Protein AF-A0A3D3X0B4-F1 (afdb_monomer)

Sequence (45 aa):
MSPTVFRYKDYRFYFFSREEERMHVHVYCTNGEAKFWVEPEVILA

Structure (mmCIF, N/CA/C/O backbone):
data_AF-A0A3D3X0B4-F1
#
_entry.id   AF-A0A3D3X0B4-F1
#
loop_
_atom_sit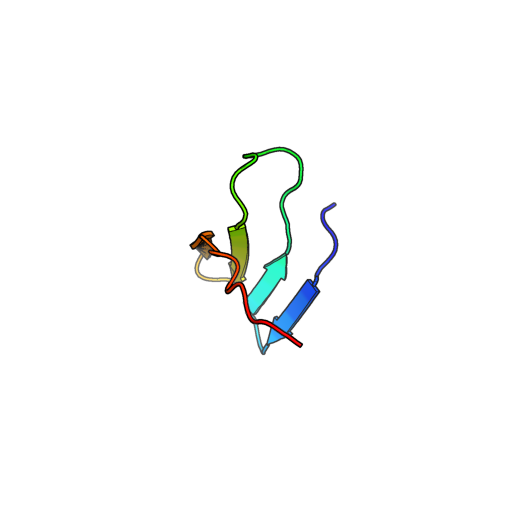e.group_PDB
_atom_site.id
_atom_site.type_symbol
_atom_site.label_atom_id
_atom_site.label_alt_id
_atom_site.label_comp_id
_atom_site.label_asym_id
_atom_site.label_entity_id
_atom_site.label_seq_id
_atom_site.pdbx_PDB_ins_code
_atom_site.Cartn_x
_atom_site.Cartn_y
_atom_site.Cartn_z
_atom_site.occupancy
_atom_site.B_iso_or_equiv
_atom_site.auth_seq_id
_atom_site.auth_comp_id
_atom_site.auth_asym_id
_atom_site.auth_atom_id
_atom_site.pdbx_PDB_model_num
ATOM 1 N N . MET A 1 1 ? 1.998 13.648 0.679 1.00 68.56 1 MET A N 1
ATOM 2 C CA . MET A 1 1 ? 0.740 12.888 0.834 1.00 68.56 1 MET A CA 1
ATOM 3 C C . MET A 1 1 ? 0.690 11.886 -0.311 1.00 68.56 1 MET A C 1
ATOM 5 O O . MET A 1 1 ? 0.745 12.327 -1.450 1.00 68.56 1 MET A O 1
ATOM 9 N N . SER A 1 2 ? 0.692 10.577 -0.042 1.00 84.38 2 SER A N 1
ATOM 10 C CA . SER A 1 2 ? 0.658 9.572 -1.117 1.00 84.38 2 SER A CA 1
ATOM 11 C C . SER A 1 2 ? -0.735 9.484 -1.748 1.00 84.38 2 SER A C 1
ATOM 13 O O . SER A 1 2 ? -1.724 9.521 -1.003 1.00 84.38 2 SER A O 1
ATOM 15 N N . PRO A 1 3 ? -0.851 9.364 -3.081 1.00 90.50 3 PRO A N 1
ATOM 16 C CA . PRO A 1 3 ? -2.141 9.235 -3.747 1.00 90.50 3 PRO A CA 1
ATOM 17 C C . PRO A 1 3 ? -2.836 7.931 -3.340 1.00 90.50 3 PRO A C 1
ATOM 19 O O . PRO A 1 3 ? -2.198 6.907 -3.108 1.00 90.50 3 PRO A O 1
ATOM 22 N N . THR A 1 4 ? -4.163 7.981 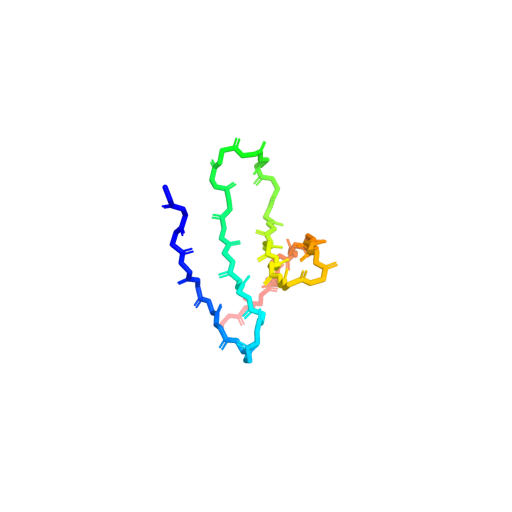-3.232 1.00 93.94 4 THR A N 1
ATOM 23 C CA . THR A 1 4 ? -4.975 6.780 -2.999 1.00 93.94 4 THR A CA 1
ATOM 24 C C . THR A 1 4 ? -5.211 6.100 -4.337 1.00 93.94 4 THR A C 1
ATOM 26 O O . THR A 1 4 ? -5.712 6.742 -5.254 1.00 93.94 4 THR A O 1
ATOM 29 N N . VAL A 1 5 ? -4.862 4.822 -4.434 1.00 93.00 5 VAL A N 1
ATOM 30 C CA . VAL A 1 5 ? -5.011 4.029 -5.663 1.00 93.00 5 VAL A CA 1
ATOM 31 C C . VAL A 1 5 ? -6.376 3.350 -5.690 1.00 93.00 5 VAL A C 1
ATOM 33 O O . VAL A 1 5 ? -7.018 3.270 -6.730 1.00 93.00 5 VAL A O 1
ATOM 36 N N . PHE A 1 6 ? -6.840 2.892 -4.527 1.00 95.00 6 PHE A N 1
ATOM 37 C CA . PHE A 1 6 ? -8.113 2.203 -4.387 1.00 95.00 6 PHE A CA 1
ATOM 38 C C . PHE A 1 6 ? -8.693 2.408 -2.984 1.00 95.00 6 PHE A C 1
ATOM 40 O O . PHE A 1 6 ? -7.966 2.632 -2.009 1.00 95.00 6 PHE A O 1
ATOM 47 N N . ARG A 1 7 ? -10.020 2.355 -2.881 1.00 95.62 7 ARG A N 1
ATOM 48 C CA . ARG A 1 7 ? -10.758 2.468 -1.624 1.00 95.62 7 ARG A CA 1
ATOM 49 C C . ARG A 1 7 ? -11.900 1.467 -1.609 1.00 95.62 7 ARG A C 1
ATOM 51 O O . ARG A 1 7 ? -12.682 1.413 -2.554 1.00 95.62 7 ARG A O 1
ATOM 58 N N . TYR A 1 8 ? -12.018 0.732 -0.510 1.00 95.56 8 TYR A N 1
ATOM 59 C CA . TYR A 1 8 ? -13.130 -0.178 -0.268 1.00 95.56 8 TYR A CA 1
ATOM 60 C C . TYR A 1 8 ? -13.531 -0.109 1.201 1.00 95.56 8 TYR A C 1
ATOM 62 O O . TYR A 1 8 ? -12.745 -0.477 2.072 1.00 95.56 8 TYR A O 1
ATOM 70 N N . LYS A 1 9 ? -14.753 0.366 1.478 1.00 95.31 9 LYS A N 1
ATOM 71 C CA . LYS A 1 9 ? -15.199 0.697 2.843 1.00 95.31 9 LYS A CA 1
ATOM 72 C C . LYS A 1 9 ? -14.152 1.595 3.533 1.00 95.31 9 LYS A C 1
ATOM 74 O O . LYS A 1 9 ? -13.735 2.593 2.947 1.00 95.31 9 LYS A O 1
ATOM 79 N N . ASP A 1 10 ? -13.685 1.200 4.715 1.00 95.12 10 ASP A N 1
ATOM 80 C CA . ASP A 1 10 ? -12.689 1.929 5.509 1.00 95.12 10 ASP A CA 1
ATOM 81 C C . ASP A 1 10 ? -11.236 1.587 5.140 1.00 95.12 10 ASP A C 1
ATOM 83 O O . ASP A 1 10 ? -10.302 2.117 5.743 1.00 95.12 10 ASP A O 1
ATOM 87 N N . TYR A 1 11 ? -11.021 0.721 4.144 1.00 96.31 11 TYR A N 1
ATOM 88 C CA . TY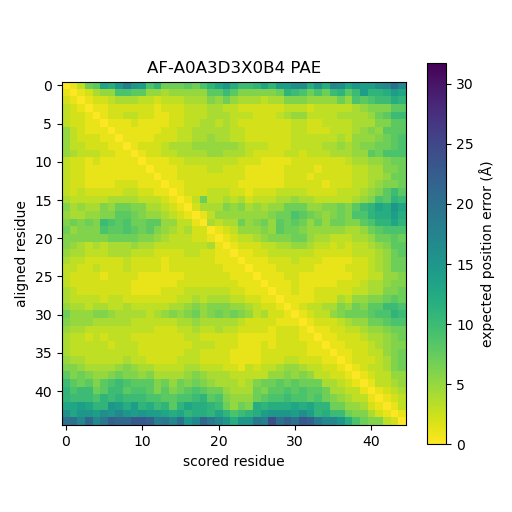R A 1 11 ? -9.689 0.350 3.674 1.00 96.31 11 TYR A CA 1
ATOM 89 C C . TYR A 1 11 ? -9.226 1.282 2.554 1.00 96.31 11 TYR A C 1
ATOM 91 O O . TYR A 1 11 ? -9.876 1.421 1.510 1.00 96.31 11 TYR A O 1
ATOM 99 N N . ARG A 1 12 ? -8.060 1.897 2.755 1.00 96.50 12 ARG A N 1
ATOM 100 C CA . ARG A 1 12 ? -7.398 2.785 1.797 1.00 96.50 12 ARG A CA 1
ATOM 101 C C . ARG A 1 12 ? -6.106 2.151 1.300 1.00 96.50 12 ARG A C 1
ATOM 103 O O . ARG A 1 12 ? -5.196 1.928 2.091 1.00 96.50 12 ARG A O 1
ATOM 110 N N . PHE A 1 13 ? -6.004 1.970 -0.011 1.00 95.88 13 PHE A N 1
ATOM 111 C CA . PHE A 1 13 ? -4.837 1.402 -0.677 1.00 95.88 13 PHE A CA 1
ATOM 112 C C . PHE A 1 13 ? -3.985 2.511 -1.302 1.00 95.88 13 PHE A C 1
ATOM 114 O O . PHE A 1 13 ? -4.521 3.405 -1.969 1.00 95.88 13 PHE A O 1
ATOM 121 N N . TYR A 1 14 ? -2.670 2.471 -1.098 1.00 94.31 14 TYR A N 1
ATOM 122 C CA . TYR A 1 14 ? -1.740 3.460 -1.654 1.00 94.31 14 TYR A CA 1
ATOM 123 C C . TYR A 1 14 ? -0.323 2.903 -1.839 1.00 94.31 14 TYR A C 1
ATOM 125 O O . TYR A 1 14 ? 0.074 1.937 -1.190 1.00 94.31 14 TYR A O 1
ATOM 133 N N . PHE A 1 15 ? 0.449 3.552 -2.713 1.00 91.25 15 PHE A N 1
ATOM 134 C CA . PHE A 1 15 ? 1.887 3.318 -2.858 1.00 91.25 15 PHE A CA 1
ATOM 135 C C . PHE A 1 15 ? 2.669 4.312 -1.998 1.00 91.25 15 PHE A C 1
ATOM 137 O O . PHE A 1 15 ? 2.369 5.513 -2.011 1.00 91.25 15 PHE A O 1
ATOM 144 N N . PHE A 1 16 ? 3.677 3.837 -1.262 1.00 89.06 16 PHE A N 1
ATOM 145 C CA . PHE A 1 16 ? 4.553 4.705 -0.480 1.00 89.06 16 PHE A CA 1
ATOM 146 C C . PHE A 1 16 ? 5.937 4.819 -1.124 1.00 89.06 16 PHE A C 1
ATOM 148 O O . PHE A 1 16 ? 6.843 4.038 -0.872 1.00 89.06 16 PHE A O 1
ATOM 155 N N . SER A 1 17 ? 6.096 5.834 -1.974 1.00 78.25 17 SER A N 1
ATOM 156 C CA . SER A 1 17 ? 7.244 5.988 -2.880 1.00 78.25 17 SER A CA 1
ATOM 157 C C . SER A 1 17 ? 8.604 6.244 -2.210 1.00 78.25 17 SER A C 1
ATOM 159 O O . SER A 1 17 ? 9.593 6.375 -2.920 1.00 78.25 17 SER A O 1
ATOM 161 N N . ARG A 1 18 ? 8.670 6.394 -0.879 1.00 85.19 18 ARG A N 1
ATOM 162 C CA . ARG A 1 18 ? 9.899 6.750 -0.140 1.00 85.19 18 ARG A CA 1
ATOM 163 C C . ARG A 1 18 ? 10.289 5.708 0.919 1.00 85.19 18 ARG A C 1
ATOM 165 O O . ARG A 1 18 ? 10.978 6.051 1.872 1.00 85.19 18 ARG A O 1
ATOM 172 N N . GLU A 1 19 ? 9.808 4.476 0.788 1.00 86.06 19 GLU A N 1
ATOM 173 C CA . GLU A 1 19 ? 10.098 3.399 1.742 1.00 86.06 19 GLU A CA 1
ATOM 174 C C . GLU A 1 19 ? 11.071 2.366 1.167 1.00 86.06 19 GLU A C 1
ATOM 176 O O . GLU A 1 19 ? 12.197 2.273 1.639 1.00 86.06 19 GLU A O 1
ATOM 181 N N . GLU A 1 20 ? 10.644 1.604 0.159 1.00 88.25 20 GLU A N 1
ATOM 182 C CA . GLU A 1 20 ? 11.340 0.412 -0.340 1.00 88.25 20 GLU A CA 1
ATOM 183 C C . GLU A 1 20 ? 11.144 0.274 -1.859 1.00 88.25 20 GLU A C 1
ATOM 185 O O . GLU A 1 20 ? 10.088 0.646 -2.380 1.00 88.25 20 GLU A O 1
ATOM 190 N N . GLU A 1 21 ? 12.144 -0.269 -2.560 1.00 87.44 21 GLU A N 1
ATOM 191 C CA . GLU A 1 21 ? 12.132 -0.445 -4.019 1.00 87.44 21 GLU A CA 1
ATOM 192 C C . GLU A 1 21 ? 11.275 -1.636 -4.465 1.00 87.44 21 GLU A C 1
ATOM 194 O O . GLU A 1 21 ? 10.655 -1.595 -5.532 1.00 87.44 21 GLU A O 1
ATOM 199 N N . ARG A 1 22 ? 11.207 -2.705 -3.657 1.00 89.94 22 ARG A N 1
ATOM 200 C CA . ARG A 1 22 ? 10.377 -3.882 -3.969 1.00 89.94 22 ARG A CA 1
ATOM 201 C C . ARG A 1 22 ? 8.909 -3.474 -4.091 1.00 89.94 22 ARG A C 1
ATOM 203 O O . ARG A 1 22 ? 8.373 -2.834 -3.194 1.00 89.94 22 ARG A O 1
ATOM 210 N N . MET A 1 23 ? 8.229 -3.905 -5.155 1.00 89.19 23 MET A N 1
ATOM 211 C CA . MET A 1 23 ? 6.817 -3.578 -5.386 1.00 89.19 23 MET A CA 1
ATOM 212 C C . MET A 1 23 ? 5.928 -4.035 -4.222 1.00 89.19 23 MET A C 1
ATOM 214 O O . MET A 1 23 ? 5.907 -5.211 -3.851 1.00 89.19 23 MET A O 1
ATOM 218 N N . HIS A 1 24 ? 5.182 -3.094 -3.646 1.00 92.75 24 HIS A N 1
ATOM 219 C CA . HIS A 1 24 ? 4.261 -3.360 -2.548 1.00 92.75 24 HIS A CA 1
ATOM 220 C C . HIS A 1 24 ? 3.115 -2.351 -2.505 1.00 92.75 24 HIS A C 1
ATOM 222 O O . HIS A 1 24 ? 3.236 -1.229 -2.994 1.00 92.75 24 HIS A O 1
ATOM 228 N N . VAL A 1 25 ? 2.008 -2.748 -1.882 1.00 93.69 25 VAL A N 1
ATOM 229 C CA . VAL A 1 25 ? 0.853 -1.884 -1.618 1.00 93.69 25 VAL A CA 1
ATOM 230 C C . VAL A 1 25 ? 0.628 -1.796 -0.116 1.00 93.69 25 VAL A C 1
ATOM 232 O O . VAL A 1 25 ? 0.653 -2.809 0.589 1.00 93.69 25 VAL A O 1
ATOM 235 N N . HIS A 1 26 ? 0.379 -0.579 0.360 1.00 95.19 26 HIS A N 1
ATOM 236 C CA . HIS A 1 26 ? -0.050 -0.315 1.728 1.00 95.19 26 HIS A CA 1
ATOM 237 C C . HIS A 1 26 ? -1.563 -0.277 1.813 1.00 95.19 26 HIS A C 1
ATOM 239 O O . HIS A 1 26 ? -2.222 0.300 0.944 1.00 95.19 26 HIS A O 1
ATOM 245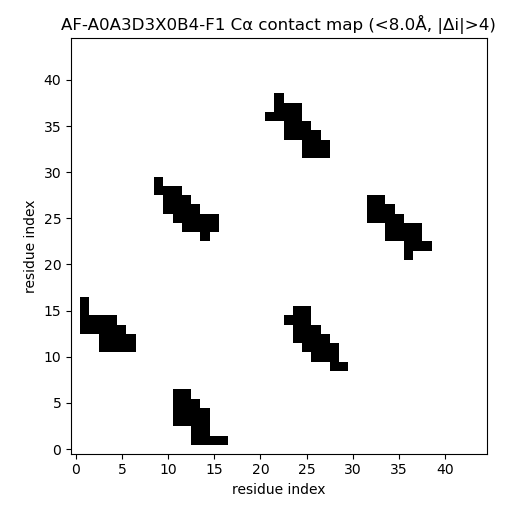 N N . VAL A 1 27 ? -2.100 -0.836 2.891 1.00 96.06 27 VAL A N 1
ATOM 246 C CA . VAL A 1 27 ? -3.518 -0.793 3.233 1.00 96.06 27 VAL A CA 1
ATOM 247 C C . VAL A 1 27 ? -3.652 -0.183 4.614 1.00 96.06 27 VAL A C 1
ATOM 249 O O . VAL A 1 27 ? -3.143 -0.729 5.586 1.00 96.06 27 VAL A O 1
ATOM 252 N N . TYR A 1 28 ? -4.354 0.939 4.705 1.00 95.81 28 TYR A N 1
ATOM 253 C CA . TYR A 1 28 ? -4.641 1.604 5.971 1.00 95.81 28 TYR A CA 1
ATOM 254 C C . TYR A 1 28 ? -6.131 1.525 6.294 1.00 95.81 28 TYR A C 1
AT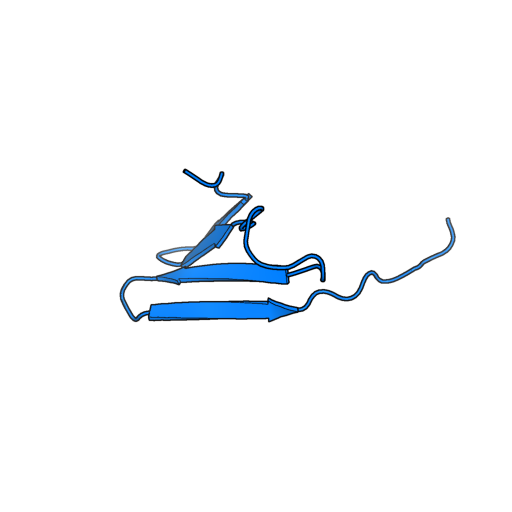OM 256 O O . TYR A 1 28 ? -6.966 1.720 5.405 1.00 95.81 28 TYR A O 1
ATOM 264 N N . CYS A 1 29 ? -6.454 1.282 7.562 1.00 95.50 29 CYS A N 1
ATOM 265 C CA . CYS A 1 29 ? -7.801 1.364 8.119 1.00 95.50 29 CYS A CA 1
ATOM 266 C C . CYS A 1 29 ? -7.752 1.893 9.562 1.00 95.50 29 CYS A C 1
ATOM 268 O O . CYS A 1 29 ? -6.683 2.090 10.137 1.00 95.50 29 CYS A O 1
ATOM 270 N N . THR A 1 30 ? -8.916 2.093 10.177 1.00 94.88 30 THR A N 1
ATOM 271 C CA . THR A 1 30 ? -9.040 2.535 11.578 1.00 94.88 30 THR A CA 1
ATOM 272 C C . THR A 1 30 ? -8.359 1.605 12.5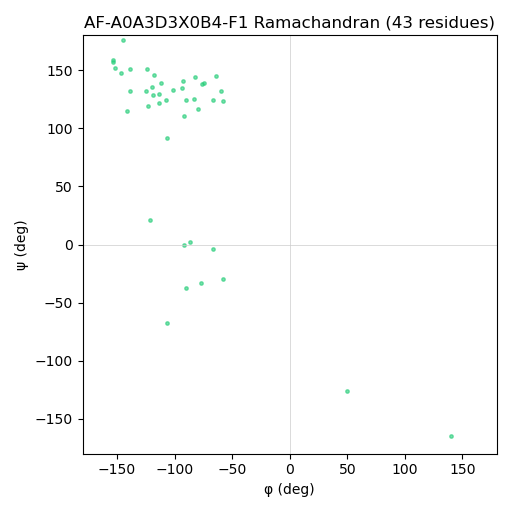80 1.00 94.88 30 THR A C 1
ATOM 274 O O . THR A 1 30 ? -7.884 2.072 13.610 1.00 94.88 30 THR A O 1
ATOM 277 N N . ASN A 1 31 ? -8.283 0.307 12.281 1.00 94.12 31 ASN A N 1
ATOM 278 C CA . ASN A 1 31 ? -7.721 -0.699 13.184 1.00 94.12 31 ASN A CA 1
ATOM 279 C C . ASN A 1 31 ? -6.220 -0.948 12.964 1.00 94.12 31 ASN A C 1
ATOM 281 O O . ASN A 1 31 ? -5.642 -1.781 13.659 1.00 94.12 31 ASN A O 1
ATOM 285 N N . GLY A 1 32 ? -5.593 -0.258 12.007 1.00 94.25 32 GLY A N 1
ATOM 286 C CA . GLY A 1 32 ? -4.164 -0.375 11.742 1.00 94.25 32 GLY A CA 1
ATOM 287 C C . GLY A 1 32 ? -3.810 -0.372 10.260 1.00 94.25 32 GLY A C 1
ATOM 288 O O . GLY A 1 32 ? -4.611 -0.017 9.390 1.00 94.25 32 GLY A O 1
ATOM 289 N N . GLU A 1 33 ? -2.579 -0.786 9.993 1.00 94.81 33 GLU A N 1
ATOM 290 C CA . GLU A 1 33 ? -1.971 -0.815 8.668 1.00 94.81 33 GLU A CA 1
ATOM 291 C C . GLU A 1 33 ? -1.467 -2.216 8.307 1.00 94.81 33 GLU A C 1
ATOM 293 O O . GLU A 1 33 ? -1.111 -3.014 9.175 1.00 94.81 33 GLU A O 1
ATOM 298 N N . ALA A 1 34 ? -1.449 -2.515 7.011 1.00 94.69 34 ALA A N 1
ATOM 299 C CA . ALA A 1 34 ? -0.904 -3.743 6.451 1.00 94.69 34 ALA A CA 1
ATOM 300 C C . ALA A 1 34 ? -0.113 -3.442 5.172 1.00 94.69 34 ALA A C 1
ATOM 302 O O . ALA A 1 34 ? -0.434 -2.506 4.436 1.00 94.69 34 ALA A O 1
ATOM 303 N N . LYS A 1 35 ? 0.891 -4.275 4.881 1.00 93.94 35 LYS A N 1
ATOM 304 C CA . LYS A 1 35 ? 1.714 -4.198 3.668 1.00 93.94 35 LYS A CA 1
ATOM 305 C C . LYS A 1 35 ? 1.693 -5.534 2.934 1.00 93.94 35 LYS A C 1
ATOM 307 O O . LYS A 1 35 ? 1.929 -6.575 3.544 1.00 93.94 35 LYS A O 1
ATOM 312 N N . PHE A 1 36 ? 1.456 -5.488 1.626 1.00 93.19 36 PHE A N 1
ATOM 313 C CA . PHE A 1 36 ? 1.469 -6.659 0.750 1.00 93.19 36 PHE A CA 1
ATOM 314 C C . PHE A 1 36 ? 2.549 -6.505 -0.311 1.00 93.19 36 PHE A C 1
ATOM 316 O O . PHE A 1 36 ? 2.594 -5.487 -1.000 1.00 93.19 36 PHE A O 1
ATOM 323 N N . TRP A 1 37 ? 3.396 -7.522 -0.453 1.00 93.06 37 TRP A N 1
ATOM 324 C CA . TRP A 1 37 ? 4.343 -7.616 -1.561 1.00 93.06 37 TRP A CA 1
ATOM 325 C C . TRP A 1 37 ? 3.606 -8.047 -2.825 1.00 93.06 37 TRP A C 1
ATOM 327 O O . TRP A 1 37 ? 2.740 -8.920 -2.767 1.00 93.06 37 TRP A O 1
ATOM 337 N N . VAL A 1 38 ? 3.948 -7.430 -3.951 1.00 88.69 38 VAL A N 1
ATOM 338 C CA . VAL A 1 38 ? 3.377 -7.765 -5.255 1.00 88.69 38 VAL A CA 1
ATOM 339 C C . VAL A 1 38 ? 4.483 -8.350 -6.112 1.00 88.69 38 VAL A C 1
ATOM 341 O O . VAL A 1 38 ? 5.560 -7.765 -6.228 1.00 88.69 38 VAL A O 1
ATOM 344 N N . GLU A 1 39 ? 4.211 -9.501 -6.712 1.00 89.31 39 GLU A N 1
ATOM 345 C CA . GLU A 1 39 ? 5.087 -10.097 -7.711 1.00 89.31 39 GLU A CA 1
ATOM 346 C C . GLU A 1 39 ? 4.415 -9.938 -9.075 1.00 89.31 39 GLU A C 1
ATOM 348 O O . GLU A 1 39 ? 3.243 -10.295 -9.215 1.00 89.31 39 GLU A O 1
ATOM 353 N N . PRO A 1 40 ? 5.095 -9.329 -10.061 1.00 84.25 40 PRO A N 1
ATOM 354 C CA . PRO A 1 40 ? 4.519 -9.161 -11.382 1.00 84.25 40 PRO A CA 1
ATOM 355 C C . PRO A 1 40 ? 4.345 -10.532 -12.033 1.00 84.25 40 PRO A C 1
ATOM 357 O O . PRO A 1 40 ? 5.303 -11.289 -12.185 1.00 84.25 40 PRO A O 1
ATOM 360 N N . GLU A 1 41 ? 3.121 -10.835 -12.450 1.00 87.81 41 GLU A N 1
ATOM 361 C CA . GLU A 1 41 ? 2.859 -11.988 -13.298 1.00 87.81 41 GLU A CA 1
ATOM 362 C C . GLU A 1 41 ? 3.230 -11.624 -14.740 1.00 87.81 41 GLU A C 1
ATOM 364 O O . GLU A 1 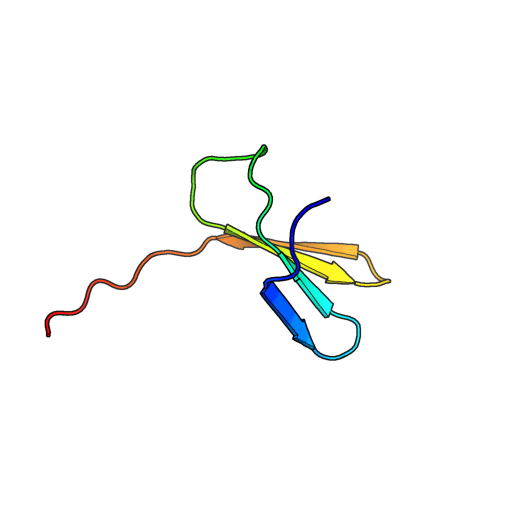41 ? 2.670 -10.698 -15.331 1.00 87.81 41 GLU A O 1
ATOM 369 N N . VAL A 1 42 ? 4.222 -12.319 -15.297 1.00 86.88 42 VAL A N 1
ATOM 370 C CA . VAL A 1 42 ? 4.658 -12.111 -16.680 1.00 86.88 42 VAL A CA 1
ATOM 371 C C . VAL A 1 42 ? 3.880 -13.067 -17.575 1.00 86.88 42 VAL A C 1
ATOM 373 O O . VAL A 1 42 ? 4.105 -14.274 -17.538 1.00 86.88 42 VAL A O 1
ATOM 376 N N . ILE A 1 43 ? 2.986 -12.519 -18.397 1.00 90.25 43 ILE A N 1
ATOM 377 C CA . ILE A 1 43 ? 2.232 -13.2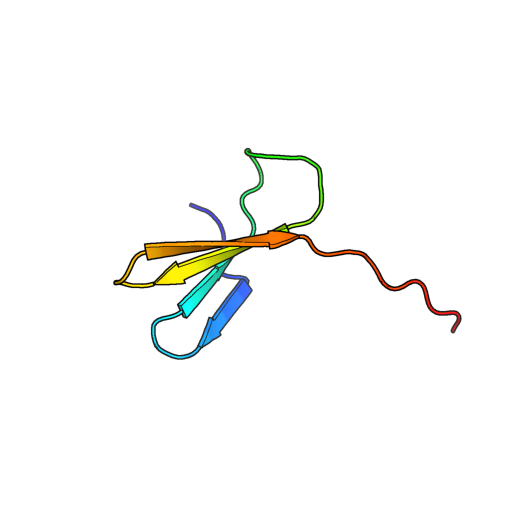64 -19.411 1.00 90.25 43 ILE A CA 1
ATOM 378 C C . ILE A 1 43 ? 2.562 -12.747 -20.814 1.00 90.25 43 ILE A C 1
ATOM 380 O O . ILE A 1 43 ? 2.827 -11.559 -21.005 1.00 90.25 43 ILE A O 1
ATOM 384 N N . LEU A 1 44 ? 2.574 -13.652 -21.795 1.00 86.81 44 LEU A N 1
ATOM 385 C CA . LEU A 1 44 ? 2.742 -13.310 -23.209 1.00 86.81 44 LEU A CA 1
ATOM 386 C C . LEU A 1 44 ? 1.397 -12.863 -23.800 1.00 86.81 44 LEU A C 1
ATOM 388 O O . LEU A 1 44 ? 0.354 -13.392 -23.416 1.00 86.81 44 LEU A O 1
ATOM 392 N N . ALA A 1 45 ? 1.451 -11.886 -24.706 1.00 77.38 45 ALA A N 1
ATOM 393 C CA . ALA A 1 45 ? 0.301 -11.372 -25.450 1.00 77.38 45 ALA A CA 1
ATOM 394 C C . ALA A 1 45 ? 0.002 -12.211 -26.699 1.00 77.38 45 ALA A C 1
ATOM 396 O O . ALA A 1 45 ? 0.971 -12.729 -27.302 1.00 77.38 45 ALA A O 1
#

Nearest PDB structures (foldseek):
  5t88-assembly1_A  TM=6.336E-01  e=6.164E+00  Pyrococcus furiosus
  2xko-assembly1_D  TM=4.808E-01  e=3.668E+00  Synechococcus elongatus PCC 7942 = FACHB-805

Foldseek 3Di:
DFDFPDDDPQWTKTDDPPDDPFDWIKIDGPVGIDIDGDDDDDDD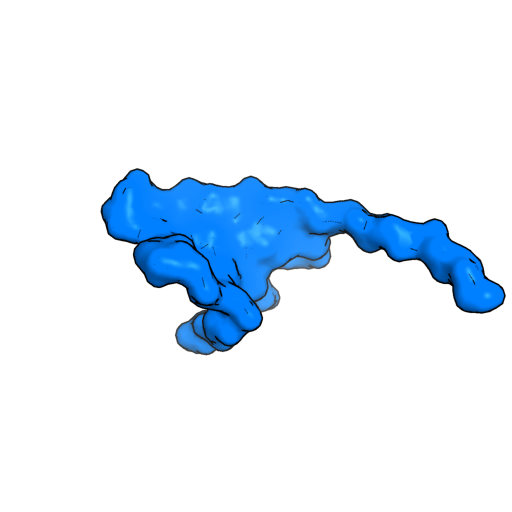D

Solvent-accessible surface area (backbone atoms only — not comparable to full-atom values): 3056 Å² total; per-residue (Å²): 134,71,63,75,78,47,75,56,88,73,39,40,29,29,54,64,94,87,78,68,88,71,55,52,43,38,38,40,40,95,93,47,74,49,78,44,80,57,78,87,83,88,75,89,132

Radius of gyration: 12.32 Å; Cα contacts (8 Å, |Δi|>4): 61; chains: 1; bounding box: 27×26×39 Å

Secondary structure (DSSP, 8-state):
-PPEEEEETTEEEE--TTT-SS-EEEEEETTEEEEEE--------

Mean predicted aligned error: 4.48 Å

pLDDT: mean 90.84, std 5.69, range [68.56, 96.5]